Protein AF-A0A8T2SL45-F1 (afdb_monomer_lite)

Radius of gyration: 17.61 Å; chains: 1; bounding box: 44×38×48 Å

Structure (mmCIF, N/CA/C/O backbone):
data_AF-A0A8T2SL45-F1
#
_entry.id   AF-A0A8T2SL45-F1
#
loop_
_atom_site.group_PDB
_atom_site.id
_atom_site.type_symbol
_atom_site.label_atom_id
_atom_site.label_alt_id
_atom_site.label_comp_id
_atom_site.label_asym_id
_atom_site.label_entity_id
_atom_site.label_seq_id
_atom_site.pdbx_PDB_ins_code
_atom_site.Cartn_x
_atom_site.Cartn_y
_atom_site.Cartn_z
_atom_site.occupancy
_atom_site.B_iso_or_equiv
_atom_site.auth_seq_id
_atom_site.auth_comp_id
_atom_site.auth_asym_id
_atom_site.auth_atom_id
_atom_site.pdbx_PDB_model_num
ATOM 1 N N . MET A 1 1 ? -4.187 -8.041 6.562 1.00 46.72 1 MET A N 1
ATOM 2 C CA . MET A 1 1 ? -4.082 -6.870 7.466 1.00 46.72 1 MET A CA 1
ATOM 3 C C . MET A 1 1 ? -4.883 -5.654 6.987 1.00 46.72 1 MET A C 1
ATOM 5 O O . MET A 1 1 ? -5.284 -4.881 7.835 1.00 46.72 1 MET A O 1
ATOM 9 N N . GLY A 1 2 ? -5.254 -5.516 5.702 1.00 45.47 2 GLY A N 1
ATOM 10 C CA . GLY A 1 2 ? -6.200 -4.467 5.256 1.00 45.47 2 GLY A CA 1
ATOM 11 C C . GLY A 1 2 ? -7.653 -4.635 5.743 1.00 45.47 2 GLY A C 1
ATOM 12 O O . GLY A 1 2 ? -8.438 -3.702 5.654 1.00 45.47 2 GLY A O 1
ATOM 13 N N . LEU A 1 3 ? -7.998 -5.810 6.285 1.00 53.94 3 LEU A N 1
ATOM 14 C CA . LEU A 1 3 ? -9.281 -6.075 6.950 1.00 53.94 3 LEU A CA 1
ATOM 15 C C . LEU A 1 3 ? -9.396 -5.388 8.318 1.00 53.94 3 LEU A C 1
ATOM 17 O O . LEU A 1 3 ? -10.504 -5.220 8.802 1.00 53.94 3 LEU A O 1
ATOM 21 N N . ILE A 1 4 ? -8.278 -5.005 8.948 1.00 56.47 4 ILE A N 1
ATOM 22 C CA . ILE A 1 4 ? -8.299 -4.389 10.279 1.00 56.47 4 ILE A CA 1
ATOM 23 C C . ILE A 1 4 ? -8.997 -3.025 10.248 1.00 56.47 4 ILE A C 1
ATOM 25 O O . ILE A 1 4 ? -9.820 -2.792 11.118 1.00 56.47 4 ILE A O 1
ATOM 29 N N . TYR A 1 5 ? -8.759 -2.189 9.232 1.00 56.41 5 TYR A N 1
ATOM 30 C CA . TYR A 1 5 ? -9.463 -0.908 9.067 1.00 56.41 5 TYR A CA 1
ATOM 31 C C . TYR A 1 5 ? -10.980 -1.101 9.033 1.00 56.41 5 TYR A C 1
ATOM 33 O O . TYR A 1 5 ? -11.696 -0.579 9.875 1.00 56.41 5 TYR A O 1
ATOM 41 N N . GLU A 1 6 ? -11.454 -1.967 8.134 1.00 62.00 6 GLU A N 1
ATOM 42 C CA . GLU A 1 6 ? -12.887 -2.229 7.966 1.00 62.00 6 GLU A CA 1
ATOM 43 C C . GLU A 1 6 ? -13.515 -2.873 9.215 1.00 62.00 6 GLU A C 1
ATOM 45 O O . GLU A 1 6 ? -14.679 -2.638 9.532 1.00 62.00 6 GLU A O 1
ATOM 50 N N . LEU A 1 7 ? -12.755 -3.704 9.935 1.00 63.91 7 LEU A N 1
ATOM 51 C CA . LEU A 1 7 ? -13.203 -4.302 11.190 1.00 63.91 7 LEU A CA 1
ATOM 52 C C . LEU A 1 7 ? -13.239 -3.283 12.333 1.00 63.91 7 LEU A C 1
ATOM 54 O O . LEU A 1 7 ? -14.112 -3.411 13.188 1.00 63.91 7 LEU A O 1
ATOM 58 N N . ILE A 1 8 ? -12.341 -2.292 12.354 1.00 64.94 8 ILE A N 1
ATOM 59 C CA . ILE A 1 8 ? -12.382 -1.217 13.348 1.00 64.94 8 ILE A CA 1
ATOM 60 C C . ILE A 1 8 ? -13.506 -0.237 13.037 1.00 64.94 8 ILE A C 1
ATOM 62 O O . ILE A 1 8 ? -14.249 0.076 13.957 1.00 64.94 8 ILE A O 1
ATOM 66 N N . ASP A 1 9 ? -13.708 0.162 11.781 1.00 67.19 9 ASP A N 1
ATOM 67 C CA . ASP A 1 9 ? -14.844 1.012 11.395 1.00 67.19 9 ASP A CA 1
ATOM 68 C C . ASP A 1 9 ? -16.162 0.373 11.844 1.00 67.19 9 ASP A C 1
ATOM 70 O O . ASP A 1 9 ? -16.947 0.971 12.579 1.00 67.19 9 ASP A O 1
ATOM 74 N N . LYS A 1 10 ? -16.345 -0.916 11.531 1.00 72.50 10 LYS A N 1
ATOM 75 C CA . LYS A 1 10 ? -17.506 -1.701 11.978 1.00 72.50 10 LYS A CA 1
ATOM 76 C C . LYS A 1 10 ? -17.591 -1.846 13.495 1.00 72.50 10 LYS A C 1
ATOM 78 O O . LYS A 1 10 ? -18.687 -1.993 14.035 1.00 72.50 10 LYS A O 1
ATOM 83 N N . MET A 1 11 ? -16.459 -1.888 14.191 1.00 71.62 11 MET A N 1
ATOM 84 C CA . MET A 1 11 ? -16.422 -1.964 15.651 1.00 71.62 11 MET A CA 1
ATOM 85 C C . MET A 1 11 ? -16.841 -0.627 16.270 1.00 71.62 11 MET A C 1
ATOM 87 O O . MET A 1 11 ? -17.680 -0.633 17.166 1.00 71.62 11 MET A O 1
ATOM 91 N N . ILE A 1 12 ? -16.334 0.497 15.756 1.00 68.62 12 ILE A N 1
ATOM 92 C CA . ILE A 1 12 ? -16.699 1.855 16.176 1.00 68.62 12 ILE A CA 1
ATOM 93 C C . ILE A 1 12 ? -18.190 2.098 15.922 1.00 68.62 12 ILE A C 1
ATOM 95 O O . ILE A 1 12 ? -18.898 2.490 16.847 1.00 68.62 12 ILE A O 1
ATOM 99 N N . GLU A 1 13 ? -18.698 1.778 14.727 1.00 73.69 13 GLU A N 1
ATOM 100 C CA . GLU A 1 13 ? -20.130 1.872 14.401 1.00 73.69 13 GLU A CA 1
ATOM 101 C C . GLU A 1 13 ? -20.997 1.091 15.397 1.00 73.69 13 GLU A C 1
ATOM 103 O O . GLU A 1 13 ? -21.993 1.602 15.909 1.00 73.69 13 GLU A O 1
ATOM 108 N N . LYS A 1 14 ? -20.603 -0.149 15.716 1.00 76.50 14 LYS A N 1
ATOM 109 C CA . LYS A 1 14 ? -21.338 -0.988 16.670 1.00 76.50 14 LYS A CA 1
ATOM 110 C C . LYS A 1 14 ? -21.278 -0.453 18.093 1.00 76.50 14 LYS A C 1
ATOM 112 O O . LYS A 1 14 ? -22.278 -0.551 18.791 1.00 76.50 14 LYS A O 1
ATOM 117 N N . ILE A 1 15 ? -20.146 0.103 18.522 1.00 68.31 15 ILE A N 1
ATOM 118 C CA . ILE A 1 15 ? -19.993 0.706 19.853 1.00 68.31 15 ILE A CA 1
ATOM 119 C C . ILE A 1 15 ? -20.881 1.947 19.981 1.00 68.31 15 ILE A C 1
ATOM 121 O O . ILE A 1 15 ? -21.582 2.087 20.979 1.00 68.31 15 ILE A O 1
ATOM 125 N N . LEU A 1 16 ? -20.912 2.807 18.959 1.00 66.94 16 LEU A N 1
ATOM 126 C CA . LEU A 1 16 ? -21.763 4.002 18.931 1.00 66.94 16 LEU A CA 1
ATOM 127 C C . LEU A 1 16 ? -23.264 3.667 18.907 1.00 66.94 16 LEU A C 1
ATOM 129 O O . LEU A 1 16 ? -24.076 4.467 19.365 1.00 66.94 16 LEU A O 1
ATOM 133 N N . ALA A 1 17 ? -23.636 2.485 18.407 1.00 74.19 17 ALA A N 1
ATOM 134 C CA . ALA A 1 17 ? -25.015 2.004 18.382 1.00 74.19 17 ALA A CA 1
ATOM 135 C C . ALA A 1 17 ? -25.496 1.377 19.712 1.00 74.19 17 ALA A C 1
ATOM 137 O O . ALA A 1 17 ? -26.685 1.074 19.844 1.00 74.19 17 ALA A O 1
ATOM 138 N N . LEU A 1 18 ? -24.618 1.160 20.701 1.00 70.25 18 LEU A N 1
ATOM 139 C CA . LEU A 1 18 ? -25.000 0.577 21.992 1.00 70.25 18 LEU A CA 1
ATOM 140 C C . LEU A 1 18 ? -25.671 1.629 22.887 1.00 70.25 18 LEU A C 1
ATOM 142 O O . LEU A 1 18 ? -25.020 2.517 23.424 1.00 70.25 18 LEU A O 1
ATOM 146 N N . GLN A 1 19 ? -26.982 1.491 23.097 1.00 63.16 19 GLN A N 1
ATOM 147 C CA . GLN A 1 19 ? -27.786 2.427 23.900 1.00 63.16 19 GLN A CA 1
ATOM 148 C C . GLN A 1 19 ? -27.718 2.188 25.422 1.00 63.16 19 GLN A C 1
ATOM 150 O O . GLN A 1 19 ? -28.254 2.982 26.187 1.00 63.16 19 GLN A O 1
ATOM 155 N N . SER A 1 20 ? -27.090 1.097 25.878 1.00 68.50 20 SER A N 1
ATOM 156 C CA . SER A 1 20 ? -27.143 0.640 27.279 1.00 68.50 20 SER A CA 1
ATOM 157 C C . SER A 1 20 ? -25.826 0.771 28.053 1.00 68.50 20 SER A C 1
ATOM 159 O O . SER A 1 20 ? -25.712 0.222 29.149 1.00 68.50 20 SER A O 1
ATOM 161 N N . ILE A 1 21 ? -24.806 1.412 27.480 1.00 67.69 21 ILE A N 1
ATOM 162 C CA . ILE A 1 21 ? -23.510 1.607 28.138 1.00 67.69 21 ILE A CA 1
ATOM 163 C C . ILE A 1 21 ? -23.509 2.964 28.845 1.00 67.69 21 ILE A C 1
ATOM 165 O O . ILE A 1 21 ? -23.877 3.978 28.260 1.00 67.69 21 ILE A O 1
ATOM 169 N N . ASP A 1 22 ? -23.094 2.958 30.112 1.00 81.12 22 ASP A N 1
ATOM 170 C CA . ASP A 1 22 ? -22.839 4.169 30.891 1.00 81.12 22 ASP A CA 1
ATOM 171 C C . ASP A 1 22 ? -21.841 5.093 30.171 1.00 81.12 22 ASP A C 1
ATOM 173 O O . ASP A 1 22 ? -20.863 4.627 29.584 1.00 81.12 22 ASP A O 1
ATOM 177 N N . SER A 1 23 ? -22.079 6.403 30.217 1.00 75.94 23 SER A N 1
ATOM 178 C CA . SER A 1 23 ? -21.336 7.378 29.414 1.00 75.94 23 SER A CA 1
ATOM 179 C C . SER A 1 23 ? -19.831 7.366 29.683 1.00 75.94 23 SER A C 1
ATOM 181 O O . SER A 1 23 ? -19.057 7.543 28.744 1.00 75.94 23 SER A O 1
ATOM 183 N N . GLN A 1 24 ? -19.402 7.095 30.919 1.00 77.44 24 GLN A N 1
ATOM 184 C CA . GLN A 1 24 ? -17.984 7.019 31.267 1.00 77.44 24 GLN A CA 1
ATOM 185 C C . GLN A 1 24 ? -17.329 5.775 30.655 1.00 77.44 24 GLN A C 1
ATOM 187 O O . GLN A 1 24 ? -16.266 5.862 30.044 1.00 77.44 24 GLN A O 1
ATOM 192 N N . ARG A 1 25 ? -17.998 4.619 30.734 1.00 74.50 25 ARG A N 1
ATOM 193 C CA . ARG A 1 25 ? -17.518 3.375 30.106 1.00 74.50 25 ARG A CA 1
ATOM 194 C C . ARG A 1 25 ? -17.505 3.452 28.582 1.00 74.50 25 ARG A C 1
ATOM 196 O O . ARG A 1 25 ? -16.648 2.842 27.947 1.00 74.50 25 ARG A O 1
ATOM 203 N N . LEU A 1 26 ? -18.456 4.173 27.988 1.00 74.62 26 LEU A N 1
ATOM 204 C CA . LEU A 1 26 ? -18.485 4.400 26.546 1.00 74.62 26 LEU A CA 1
ATOM 205 C C . LEU A 1 26 ? -17.264 5.208 26.096 1.00 74.62 26 LEU A C 1
ATOM 207 O O . LEU A 1 26 ? -16.667 4.881 25.072 1.00 74.62 26 LEU A O 1
ATOM 211 N N . GLU A 1 27 ? -16.883 6.225 26.866 1.00 76.44 27 GLU A N 1
ATOM 212 C CA . GLU A 1 27 ? -15.720 7.057 26.561 1.00 76.44 27 GLU A CA 1
ATOM 213 C C . GLU A 1 27 ? -14.406 6.283 26.711 1.00 76.44 27 GLU A C 1
ATOM 215 O O . GLU A 1 27 ? -13.591 6.289 25.795 1.00 76.44 27 GLU A O 1
ATOM 220 N N . GLU A 1 28 ? -14.251 5.485 27.772 1.00 79.25 28 GLU A N 1
ATOM 221 C CA . GLU A 1 28 ? -13.082 4.605 27.944 1.00 79.25 28 GLU A CA 1
ATOM 222 C C . GLU A 1 28 ? -12.923 3.615 26.776 1.00 79.25 28 GLU A C 1
ATOM 224 O O . GLU A 1 28 ? -11.821 3.375 26.277 1.00 79.25 28 GLU A O 1
ATOM 229 N N . VAL A 1 29 ? -14.033 3.040 26.301 1.00 72.12 29 VAL A N 1
ATOM 230 C CA . VAL A 1 29 ? -14.024 2.126 25.152 1.00 72.12 29 VAL A CA 1
ATOM 231 C C . VAL A 1 29 ? -13.679 2.864 23.857 1.00 72.12 29 VAL A C 1
ATOM 233 O O . VAL A 1 29 ? -12.933 2.318 23.039 1.00 72.12 29 VAL A O 1
ATOM 236 N N . LYS A 1 30 ? -14.173 4.093 23.660 1.00 67.62 30 LYS A N 1
ATOM 237 C CA . LYS A 1 30 ? -13.787 4.927 22.514 1.00 67.62 30 LYS A CA 1
ATOM 238 C C . LYS A 1 30 ? -12.306 5.266 22.550 1.00 67.62 30 LYS A C 1
ATOM 240 O O . LYS A 1 30 ? -11.652 5.063 21.536 1.00 67.62 30 LYS A O 1
ATOM 245 N N . ASP A 1 31 ? -11.768 5.691 23.687 1.00 74.12 31 ASP A N 1
ATOM 246 C CA . ASP A 1 31 ? -10.348 6.018 23.836 1.00 74.12 31 ASP A CA 1
ATOM 247 C C . ASP A 1 31 ? -9.462 4.808 23.549 1.00 74.12 31 ASP A C 1
ATOM 249 O O . ASP A 1 31 ? -8.474 4.914 22.824 1.00 74.12 31 ASP A O 1
ATOM 253 N N . LEU A 1 32 ? -9.846 3.622 24.032 1.00 72.44 32 LEU A N 1
ATOM 254 C CA . LEU A 1 32 ? -9.161 2.376 23.690 1.00 72.44 32 LEU A CA 1
ATOM 255 C C . LEU A 1 32 ? -9.241 2.076 22.191 1.00 72.44 32 LEU A C 1
ATOM 257 O O . LEU A 1 32 ? -8.239 1.673 21.600 1.00 72.44 32 LEU A O 1
ATOM 261 N N . CYS A 1 33 ? -10.399 2.281 21.560 1.00 65.44 33 CYS A N 1
ATOM 262 C CA . CYS A 1 33 ? -10.567 2.088 20.120 1.00 65.44 33 CYS A CA 1
ATOM 263 C C . CYS A 1 33 ? -9.759 3.102 19.308 1.00 65.44 33 CYS A C 1
ATOM 265 O O . CYS A 1 33 ? -9.136 2.702 18.333 1.00 65.44 33 CYS A O 1
ATOM 267 N N . ILE A 1 34 ? -9.707 4.365 19.730 1.00 62.44 34 ILE A N 1
ATOM 268 C CA . ILE A 1 34 ? -8.946 5.449 19.102 1.00 62.44 34 ILE A CA 1
ATOM 269 C C . ILE A 1 34 ? -7.442 5.222 19.281 1.00 62.44 34 ILE A C 1
ATOM 271 O O . ILE A 1 34 ? -6.686 5.308 18.321 1.00 62.44 34 ILE A O 1
ATOM 275 N N . ALA A 1 35 ? -6.976 4.858 20.475 1.00 65.94 35 ALA A N 1
ATOM 276 C CA . ALA A 1 35 ? -5.574 4.520 20.711 1.00 65.94 35 ALA A CA 1
ATOM 277 C C . ALA A 1 35 ? -5.154 3.295 19.889 1.00 65.94 35 ALA A C 1
ATOM 279 O O . ALA A 1 35 ? -4.086 3.274 19.271 1.00 65.94 35 ALA A O 1
ATOM 280 N N . ARG A 1 36 ? -6.022 2.277 19.828 1.00 62.72 36 ARG A N 1
ATOM 281 C CA . ARG A 1 36 ? -5.827 1.110 18.968 1.00 62.72 36 ARG A CA 1
ATOM 282 C C . ARG A 1 36 ? -5.843 1.514 17.492 1.00 62.72 36 ARG A C 1
ATOM 284 O O . ARG A 1 36 ? -4.995 1.030 16.757 1.00 62.72 36 ARG A O 1
ATOM 291 N N . TRP A 1 37 ? -6.731 2.414 17.080 1.00 56.97 37 TRP A N 1
ATOM 292 C CA . TRP A 1 37 ? -6.813 2.988 15.737 1.00 56.97 37 TRP A CA 1
ATOM 293 C C . TRP A 1 37 ? -5.530 3.722 15.371 1.00 56.97 37 TRP A C 1
ATOM 295 O O . TRP A 1 37 ? -4.921 3.343 14.390 1.00 56.97 37 TRP A O 1
ATOM 305 N N . TYR A 1 38 ? -5.018 4.644 16.189 1.00 58.34 38 TYR A N 1
ATOM 306 C CA . TYR A 1 38 ? -3.738 5.322 15.945 1.00 58.34 38 TYR A CA 1
ATOM 307 C C . TYR A 1 38 ? -2.556 4.352 15.858 1.00 58.34 38 TYR A C 1
ATOM 309 O O . TYR A 1 38 ? -1.696 4.482 14.987 1.00 58.34 38 TYR A O 1
ATOM 317 N N . MET A 1 39 ? -2.525 3.327 16.712 1.00 57.31 39 MET A N 1
ATOM 318 C CA . MET A 1 39 ? -1.507 2.275 16.641 1.00 57.31 39 MET A CA 1
ATOM 319 C C . MET A 1 39 ? -1.618 1.463 15.331 1.00 57.31 39 MET A C 1
ATOM 321 O O . MET A 1 39 ? -0.607 1.059 14.740 1.00 57.31 39 MET A O 1
ATOM 325 N N . LEU A 1 40 ? -2.852 1.261 14.859 1.00 52.31 40 LEU A N 1
ATOM 326 C CA . LEU A 1 40 ? -3.222 0.595 13.608 1.00 52.31 40 LEU A CA 1
ATOM 327 C C . LEU A 1 40 ? -3.288 1.554 12.395 1.00 52.31 40 LEU A C 1
ATOM 329 O O . LEU A 1 40 ? -3.506 1.086 11.290 1.00 52.31 40 LEU A O 1
ATOM 333 N N . HIS A 1 41 ? -3.042 2.854 12.575 1.00 53.16 41 HIS A N 1
ATOM 334 C CA . HIS A 1 41 ? -2.831 3.894 11.553 1.00 53.16 41 HIS A CA 1
ATOM 335 C C . HIS A 1 41 ? -1.348 4.250 11.435 1.00 53.16 41 HIS A C 1
ATOM 337 O O . HIS A 1 41 ? -0.964 5.234 10.808 1.00 53.16 41 HIS A O 1
ATOM 343 N N . SER A 1 42 ? -0.472 3.432 12.024 1.00 68.69 42 SER A N 1
ATOM 344 C CA . SER A 1 42 ? 0.951 3.531 11.729 1.00 68.69 42 SER A CA 1
ATOM 345 C C . SER A 1 42 ? 1.170 3.368 10.217 1.00 68.69 42 SER A C 1
ATOM 347 O O . SER A 1 42 ? 0.469 2.566 9.596 1.00 68.69 42 SER A O 1
ATOM 349 N N . PRO A 1 43 ? 2.163 4.052 9.621 1.00 65.06 43 PRO A N 1
ATOM 350 C CA . PRO A 1 43 ? 2.478 3.962 8.189 1.00 65.06 43 PRO A CA 1
ATOM 351 C C . PRO A 1 43 ? 2.482 2.512 7.654 1.00 65.06 43 PRO A C 1
ATOM 353 O O . PRO A 1 43 ? 1.971 2.221 6.577 1.00 65.06 43 PRO A O 1
ATOM 356 N N . LEU A 1 44 ? 2.937 1.556 8.470 1.00 68.38 44 LEU A N 1
ATOM 357 C CA . LEU A 1 44 ? 2.835 0.105 8.249 1.00 68.38 44 LEU A CA 1
ATOM 358 C C . LEU A 1 44 ? 1.458 -0.403 7.794 1.00 68.38 44 LEU A C 1
ATOM 360 O O . LEU A 1 44 ? 1.353 -1.249 6.906 1.00 68.38 44 LEU A O 1
ATOM 364 N N . HIS A 1 45 ? 0.400 0.060 8.441 1.00 70.62 45 HIS A N 1
ATOM 365 C CA . HIS A 1 45 ? -0.962 -0.353 8.155 1.00 70.62 45 HIS A CA 1
ATOM 366 C C . HIS A 1 45 ? -1.491 0.317 6.895 1.00 70.62 45 HIS A C 1
ATOM 368 O O . HIS A 1 45 ? -2.180 -0.345 6.118 1.00 70.62 45 HIS A O 1
ATOM 374 N N . THR A 1 46 ? -1.106 1.571 6.651 1.00 75.50 46 THR A N 1
ATOM 375 C CA . THR A 1 46 ? -1.368 2.259 5.385 1.00 75.50 46 THR A CA 1
ATOM 376 C C . THR A 1 46 ? -0.715 1.514 4.227 1.00 75.50 46 THR A C 1
ATOM 378 O O . THR A 1 46 ? -1.392 1.200 3.251 1.00 75.50 46 THR A O 1
ATOM 381 N N . ALA A 1 47 ? 0.547 1.089 4.367 1.00 78.50 47 ALA A N 1
ATOM 382 C CA . ALA A 1 47 ? 1.180 0.185 3.409 1.00 78.50 47 ALA A CA 1
ATOM 383 C C . ALA A 1 47 ? 0.364 -1.100 3.254 1.00 78.50 47 ALA A C 1
ATOM 385 O O . ALA A 1 47 ? -0.157 -1.378 2.179 1.00 78.50 47 ALA A O 1
ATOM 386 N N . ALA A 1 48 ? 0.156 -1.861 4.330 1.00 77.94 48 ALA A N 1
ATOM 387 C CA . ALA A 1 48 ? -0.562 -3.135 4.274 1.00 77.94 48 ALA A CA 1
ATOM 388 C C . ALA A 1 48 ? -1.972 -3.035 3.658 1.00 77.94 48 ALA A C 1
ATOM 390 O O . ALA A 1 48 ? -2.479 -4.024 3.119 1.00 77.94 48 ALA A O 1
ATOM 391 N N . PHE A 1 49 ? -2.609 -1.869 3.753 1.00 79.50 49 PHE A N 1
ATOM 392 C CA . PHE A 1 49 ? -3.862 -1.536 3.097 1.00 79.50 49 PHE A CA 1
ATOM 393 C C . PHE A 1 49 ? -3.677 -1.249 1.600 1.00 79.50 49 PHE A C 1
ATOM 395 O O . PHE A 1 49 ? -4.322 -1.907 0.778 1.00 79.50 49 PHE A O 1
ATOM 402 N N . VAL A 1 50 ? -2.785 -0.321 1.234 1.00 83.44 50 VAL A N 1
ATOM 403 C CA . VAL A 1 50 ? -2.520 0.097 -0.154 1.00 83.44 50 VAL A CA 1
ATOM 404 C C . VAL A 1 50 ? -2.098 -1.093 -1.016 1.00 83.44 50 VAL A C 1
ATOM 406 O O . VAL A 1 50 ? -2.664 -1.298 -2.092 1.00 83.44 50 VAL A O 1
ATOM 409 N N . ILE A 1 51 ? -1.188 -1.935 -0.523 1.00 86.38 51 ILE A N 1
ATOM 410 C CA . ILE A 1 51 ? -0.635 -3.084 -1.262 1.00 86.38 51 ILE A CA 1
ATOM 411 C C . ILE A 1 51 ? -1.373 -4.409 -1.008 1.00 86.38 51 ILE A C 1
ATOM 413 O O . ILE A 1 51 ? -0.875 -5.488 -1.327 1.00 86.38 51 ILE A O 1
ATOM 417 N N . HIS A 1 52 ? -2.595 -4.383 -0.466 1.00 86.88 52 HIS A N 1
ATOM 418 C CA . HIS A 1 52 ? -3.370 -5.612 -0.279 1.00 86.88 52 HIS A CA 1
ATOM 419 C C . HIS A 1 52 ? -3.890 -6.177 -1.623 1.00 86.88 52 HIS A C 1
ATOM 421 O O . HIS A 1 52 ? -4.600 -5.458 -2.330 1.00 86.88 52 HIS A O 1
ATOM 427 N N . PRO A 1 53 ? -3.691 -7.473 -1.954 1.00 87.38 53 PRO A N 1
ATOM 428 C CA . PRO A 1 53 ? -4.118 -8.055 -3.240 1.00 87.38 53 PRO A CA 1
ATOM 429 C C . PRO A 1 53 ? -5.620 -7.920 -3.539 1.00 87.38 53 PRO A C 1
ATOM 431 O O . PRO A 1 53 ? -6.003 -7.540 -4.641 1.00 87.38 53 PRO A O 1
ATOM 434 N N . ILE A 1 54 ? -6.486 -8.121 -2.534 1.00 84.38 54 ILE A N 1
ATOM 435 C CA . ILE A 1 54 ? -7.947 -7.884 -2.649 1.00 84.38 54 ILE A CA 1
ATOM 436 C C . ILE A 1 54 ? -8.291 -6.440 -3.057 1.00 84.38 54 ILE A C 1
ATOM 438 O O . ILE A 1 54 ? -9.329 -6.197 -3.672 1.00 84.38 54 ILE A O 1
ATOM 442 N N . ARG A 1 55 ? -7.433 -5.472 -2.720 1.00 77.44 55 ARG A N 1
ATOM 443 C CA . ARG A 1 55 ? -7.611 -4.050 -3.039 1.00 77.44 55 ARG A CA 1
ATOM 444 C C . ARG A 1 55 ? -6.882 -3.644 -4.320 1.00 77.44 55 ARG A C 1
ATOM 446 O O . ARG A 1 55 ? -6.657 -2.459 -4.538 1.00 77.44 55 ARG A O 1
ATOM 453 N N . ARG A 1 56 ? -6.469 -4.594 -5.163 1.00 76.19 56 ARG A N 1
ATOM 454 C CA . ARG A 1 56 ? -5.891 -4.257 -6.471 1.00 76.19 56 ARG A CA 1
ATOM 455 C C . ARG A 1 56 ? -6.965 -3.778 -7.457 1.00 76.19 56 ARG A C 1
ATOM 457 O O . ARG A 1 56 ? -6.748 -2.807 -8.156 1.00 76.19 56 ARG A O 1
ATOM 464 N N . GLU A 1 57 ? -8.129 -4.442 -7.473 1.00 66.81 57 GLU A N 1
ATOM 465 C CA . GLU A 1 57 ? -9.240 -4.155 -8.405 1.00 66.81 57 GLU A CA 1
ATOM 466 C C . GLU A 1 57 ? -10.162 -3.051 -7.880 1.00 66.81 57 GLU A C 1
ATOM 468 O O . GLU A 1 57 ? -10.785 -2.319 -8.642 1.00 66.81 57 GLU A O 1
ATOM 473 N N . LYS A 1 58 ? -10.241 -2.921 -6.554 1.00 60.31 58 LYS A N 1
ATOM 474 C CA . LYS A 1 58 ? -10.823 -1.750 -5.914 1.00 60.31 58 LYS A CA 1
ATOM 475 C C . LYS A 1 58 ? -9.725 -0.699 -5.919 1.00 60.31 58 LYS A C 1
ATOM 477 O O . LYS A 1 58 ? -8.919 -0.684 -4.995 1.00 60.31 58 LYS A O 1
ATOM 482 N N . ALA A 1 59 ? -9.671 0.141 -6.940 1.00 55.56 59 ALA A N 1
ATOM 483 C CA . ALA A 1 59 ? -9.003 1.425 -6.822 1.00 55.56 59 ALA A CA 1
ATOM 484 C C . ALA A 1 59 ? -10.035 2.430 -6.289 1.00 55.56 59 ALA A C 1
ATOM 486 O O . ALA A 1 59 ? -10.623 3.160 -7.085 1.00 55.56 59 ALA A O 1
ATOM 487 N N . PRO A 1 60 ? -10.348 2.476 -4.976 1.00 50.72 60 PRO A N 1
ATOM 488 C CA . PRO A 1 60 ? -10.823 3.738 -4.460 1.00 50.72 60 PRO A CA 1
ATOM 489 C C . PRO A 1 60 ? -9.634 4.687 -4.583 1.00 50.72 60 PRO A C 1
ATOM 491 O O . PRO A 1 60 ? -8.491 4.280 -4.339 1.00 50.72 60 PRO A O 1
ATOM 494 N N . HIS A 1 61 ? -9.887 5.925 -4.991 1.00 56.09 61 HIS A N 1
ATOM 495 C CA . HIS A 1 61 ? -8.935 6.997 -4.747 1.00 56.09 61 HIS A CA 1
ATOM 496 C C . HIS A 1 61 ? -8.353 6.808 -3.345 1.00 56.09 61 HIS A C 1
ATOM 498 O O . HIS A 1 61 ? -9.112 6.613 -2.392 1.00 56.09 61 HIS A O 1
ATOM 504 N N . MET A 1 62 ? -7.021 6.753 -3.242 1.00 69.44 62 MET A N 1
ATOM 505 C CA . MET A 1 62 ? -6.388 6.897 -1.939 1.00 69.44 62 MET A CA 1
ATOM 506 C C . MET A 1 62 ? -6.910 8.221 -1.404 1.00 69.44 62 MET A C 1
ATOM 508 O O . MET A 1 62 ? -6.697 9.258 -2.034 1.00 69.44 62 MET A O 1
ATOM 512 N N . ASP A 1 63 ? -7.684 8.169 -0.326 1.00 74.88 63 ASP A N 1
ATOM 513 C CA . ASP A 1 63 ? -8.058 9.392 0.358 1.00 74.88 63 ASP A CA 1
ATOM 514 C C . ASP A 1 63 ? -6.781 10.097 0.842 1.00 74.88 63 ASP A C 1
ATOM 516 O O . ASP A 1 63 ? -5.679 9.533 0.855 1.00 74.88 63 ASP A O 1
ATOM 520 N N . THR A 1 64 ? -6.920 11.369 1.194 1.00 78.69 64 THR A N 1
ATOM 521 C CA . THR A 1 64 ? -5.789 12.212 1.581 1.00 78.69 64 THR A CA 1
ATOM 522 C C . THR A 1 64 ? -4.980 11.608 2.734 1.00 78.69 64 THR A C 1
ATOM 524 O O . THR A 1 64 ? -3.762 11.769 2.776 1.00 78.69 64 THR A O 1
ATOM 527 N N . GLU A 1 65 ? -5.626 10.888 3.653 1.00 76.88 65 GLU A N 1
ATOM 528 C CA . GLU A 1 65 ? -4.963 10.262 4.796 1.00 76.88 65 GLU A CA 1
ATOM 529 C C . GLU A 1 65 ? -4.125 9.051 4.366 1.00 76.88 65 GLU A C 1
ATOM 531 O O . GLU A 1 65 ? -2.941 8.960 4.700 1.00 76.88 65 GLU A O 1
ATOM 536 N N . VAL A 1 66 ? -4.698 8.159 3.557 1.00 77.75 66 VAL A N 1
ATOM 537 C CA . VAL A 1 66 ? -4.005 6.992 2.999 1.00 77.75 66 VAL A CA 1
ATOM 538 C C . VAL A 1 66 ? -2.851 7.427 2.096 1.00 77.75 66 VAL A C 1
ATOM 540 O O . VAL A 1 66 ? -1.789 6.807 2.125 1.00 77.75 66 VAL A O 1
ATOM 543 N N . TYR A 1 67 ? -3.020 8.504 1.325 1.00 83.88 67 TYR A N 1
ATOM 544 C CA . TYR A 1 67 ? -1.951 9.056 0.496 1.00 83.88 67 TYR A CA 1
ATOM 545 C C . TYR A 1 67 ? -0.774 9.559 1.341 1.00 83.88 67 TYR A C 1
ATOM 547 O O . TYR A 1 67 ? 0.363 9.151 1.103 1.00 83.88 67 TYR A O 1
ATOM 555 N N . HIS A 1 68 ? -1.027 10.396 2.353 1.00 83.69 68 HIS A N 1
ATOM 556 C CA . HIS A 1 68 ? 0.040 10.898 3.223 1.00 83.69 68 HIS A CA 1
ATOM 557 C C . HIS A 1 68 ? 0.724 9.768 3.993 1.00 83.69 68 HIS A C 1
ATOM 559 O O . HIS A 1 68 ? 1.951 9.693 4.002 1.00 83.69 68 HIS A O 1
ATOM 565 N N . GLY A 1 69 ? -0.048 8.833 4.552 1.00 81.00 69 GLY A N 1
ATOM 566 C CA . GLY A 1 69 ? 0.524 7.685 5.246 1.00 81.00 69 GLY A CA 1
ATOM 567 C C . GLY A 1 69 ? 1.363 6.798 4.321 1.00 81.00 69 GLY A C 1
ATOM 568 O O . GLY A 1 69 ? 2.386 6.275 4.750 1.00 81.00 69 GLY A O 1
ATOM 569 N N . TRP A 1 70 ? 0.991 6.651 3.044 1.00 85.31 70 TRP A N 1
ATOM 570 C CA . TRP A 1 70 ? 1.812 5.945 2.057 1.00 85.31 70 TRP A CA 1
ATOM 571 C C . TRP A 1 70 ? 3.122 6.686 1.762 1.00 85.31 70 TRP A C 1
ATOM 573 O O . TRP A 1 70 ? 4.179 6.057 1.726 1.00 85.31 70 TRP A O 1
ATOM 583 N N . MET A 1 71 ? 3.083 8.013 1.622 1.00 87.06 71 MET A N 1
ATOM 584 C CA . MET A 1 71 ? 4.297 8.818 1.444 1.00 87.06 71 MET A CA 1
ATOM 585 C C . MET A 1 71 ? 5.241 8.707 2.648 1.00 87.06 71 MET A C 1
ATOM 587 O O . MET A 1 71 ? 6.444 8.523 2.461 1.00 87.06 71 MET A O 1
ATOM 591 N N . ASP A 1 72 ? 4.706 8.692 3.871 1.00 86.00 72 ASP A N 1
ATOM 592 C CA . ASP A 1 72 ? 5.494 8.479 5.091 1.00 86.00 72 ASP A CA 1
ATOM 593 C C . ASP A 1 72 ? 6.168 7.094 5.117 1.00 86.00 72 ASP A C 1
ATOM 595 O O . ASP A 1 72 ? 7.312 6.960 5.568 1.00 86.00 72 ASP A O 1
ATOM 599 N N . VAL A 1 73 ? 5.493 6.050 4.612 1.00 85.25 73 VAL A N 1
ATOM 600 C CA . VAL A 1 73 ? 6.098 4.715 4.448 1.00 85.25 73 VAL A CA 1
ATOM 601 C C . VAL A 1 73 ? 7.265 4.777 3.484 1.00 85.25 73 VAL A C 1
ATOM 603 O O . VAL A 1 73 ? 8.328 4.243 3.796 1.00 85.25 73 VAL A O 1
ATOM 606 N N . LEU A 1 74 ? 7.066 5.387 2.315 1.00 87.94 74 LEU A N 1
ATOM 607 C CA . LEU A 1 74 ? 8.090 5.477 1.283 1.00 87.94 74 LEU A CA 1
ATOM 608 C C . LEU A 1 74 ? 9.319 6.220 1.811 1.00 87.94 74 LEU A C 1
ATOM 610 O O . LEU A 1 74 ? 10.426 5.690 1.736 1.00 87.94 74 LEU A O 1
ATOM 614 N N . GLU A 1 75 ? 9.130 7.389 2.426 1.00 88.69 75 GLU A N 1
ATOM 615 C CA . GLU A 1 75 ? 10.220 8.163 3.025 1.00 88.69 75 GLU A CA 1
ATOM 616 C C . GLU A 1 75 ? 10.945 7.365 4.118 1.00 88.69 75 GLU A C 1
ATOM 618 O O . GLU A 1 75 ? 12.179 7.325 4.155 1.00 88.69 75 GLU A O 1
ATOM 623 N N . GLY A 1 76 ? 10.190 6.692 4.992 1.00 84.81 76 GLY A N 1
ATOM 624 C CA . GLY A 1 76 ? 10.737 5.896 6.085 1.00 84.81 76 GLY A CA 1
ATOM 625 C C . GLY A 1 76 ? 11.506 4.657 5.620 1.00 84.81 76 GLY A C 1
ATOM 626 O O . GLY A 1 76 ? 12.570 4.363 6.164 1.00 84.81 76 GLY A O 1
ATOM 627 N N . TYR A 1 77 ? 10.989 3.944 4.619 1.00 85.19 77 TYR A N 1
ATOM 628 C CA . TYR A 1 77 ? 11.574 2.709 4.093 1.00 85.19 77 TYR A CA 1
ATOM 629 C C . TYR A 1 77 ? 12.803 2.978 3.221 1.00 85.19 77 TYR A C 1
ATOM 631 O O . TYR A 1 77 ? 13.790 2.248 3.307 1.00 85.19 77 TYR A O 1
ATOM 639 N N . THR A 1 78 ? 12.775 4.030 2.398 1.00 88.94 78 THR A N 1
ATOM 640 C CA . THR A 1 78 ? 13.904 4.371 1.521 1.00 88.94 78 THR A CA 1
ATOM 641 C C . THR A 1 78 ? 14.925 5.292 2.180 1.00 88.94 78 THR A C 1
ATOM 643 O O . THR A 1 78 ? 15.942 5.600 1.562 1.00 88.94 78 THR A O 1
ATOM 646 N N . HIS A 1 79 ? 14.679 5.728 3.420 1.00 88.19 79 HIS A N 1
ATOM 647 C CA . HIS A 1 79 ? 15.477 6.740 4.116 1.00 88.19 79 HIS A CA 1
ATOM 648 C C . HIS A 1 79 ? 15.587 8.058 3.327 1.00 88.19 79 HIS A C 1
ATOM 650 O O . HIS A 1 79 ? 16.631 8.706 3.330 1.00 88.19 79 HIS A O 1
ATOM 656 N N . GLY A 1 80 ? 14.509 8.441 2.636 1.00 87.31 80 GLY A N 1
ATOM 657 C CA . GLY A 1 80 ? 14.451 9.657 1.819 1.00 87.31 80 GLY A CA 1
ATOM 658 C C . GLY A 1 80 ? 15.106 9.551 0.434 1.00 87.31 80 GLY A C 1
ATOM 659 O O . GLY A 1 80 ? 15.192 10.552 -0.270 1.00 87.31 80 GLY A O 1
ATOM 660 N N . ASP A 1 81 ? 15.563 8.367 0.018 1.00 94.00 81 ASP A N 1
ATOM 661 C CA . ASP A 1 81 ? 16.132 8.145 -1.317 1.00 94.00 81 ASP A CA 1
ATOM 662 C C . ASP A 1 81 ? 15.037 8.212 -2.397 1.00 94.00 81 ASP A C 1
ATOM 664 O O . ASP A 1 81 ? 14.240 7.280 -2.542 1.00 94.00 81 ASP A O 1
ATOM 668 N N . VAL A 1 82 ? 15.004 9.320 -3.145 1.00 94.00 82 VAL A N 1
ATOM 669 C CA . VAL A 1 82 ? 13.974 9.621 -4.155 1.00 94.00 82 VAL A CA 1
ATOM 670 C C . VAL A 1 82 ? 13.976 8.612 -5.303 1.00 94.00 82 VAL A C 1
ATOM 672 O O . VAL A 1 82 ? 12.909 8.214 -5.760 1.00 94.00 82 VAL A O 1
ATOM 675 N N . ALA A 1 83 ? 15.144 8.133 -5.744 1.00 95.25 83 ALA A N 1
ATOM 676 C CA . ALA A 1 83 ? 15.211 7.171 -6.843 1.00 95.25 83 ALA A CA 1
ATOM 677 C C . ALA A 1 83 ? 14.528 5.849 -6.459 1.00 95.25 83 ALA A C 1
ATOM 679 O O . ALA A 1 83 ? 13.759 5.290 -7.240 1.00 95.25 83 ALA A O 1
ATOM 680 N N . LYS A 1 84 ? 14.738 5.385 -5.221 1.00 93.69 84 LYS A N 1
ATOM 681 C CA . LYS A 1 84 ? 14.039 4.202 -4.693 1.00 93.69 84 LYS A CA 1
ATOM 682 C C . LYS A 1 84 ? 12.544 4.438 -4.495 1.00 93.69 84 LYS A C 1
ATOM 684 O O . LYS A 1 84 ? 11.768 3.504 -4.677 1.00 93.69 84 LYS A O 1
ATOM 689 N N . GLN A 1 85 ? 12.134 5.654 -4.131 1.00 93.38 85 GLN A N 1
ATOM 690 C CA . GLN A 1 85 ? 10.712 6.001 -4.027 1.00 93.38 85 GLN A CA 1
ATOM 691 C C . GLN A 1 85 ? 10.030 5.929 -5.393 1.00 93.38 85 GLN A C 1
ATOM 693 O O . GLN A 1 85 ? 8.972 5.317 -5.491 1.00 93.38 85 GLN A O 1
ATOM 698 N N . CYS A 1 86 ? 10.655 6.466 -6.448 1.00 93.75 86 CYS A N 1
ATOM 699 C CA . CYS A 1 86 ? 10.134 6.363 -7.813 1.00 93.75 86 CYS A CA 1
ATOM 700 C C . CYS A 1 86 ? 9.966 4.901 -8.244 1.00 93.75 86 CYS A C 1
ATOM 702 O O . CYS A 1 86 ? 8.887 4.532 -8.688 1.00 93.75 86 CYS A O 1
ATOM 704 N N . VAL A 1 87 ? 10.973 4.050 -8.007 1.00 95.44 87 VAL A N 1
ATOM 705 C CA . VAL A 1 87 ? 10.878 2.609 -8.310 1.00 95.44 87 VAL A CA 1
ATOM 706 C C . VAL A 1 87 ? 9.701 1.950 -7.582 1.00 95.44 87 VAL A C 1
ATOM 708 O O . VAL A 1 87 ? 8.976 1.158 -8.177 1.00 95.44 87 VAL A O 1
ATOM 711 N N . LEU A 1 88 ? 9.474 2.278 -6.306 1.00 92.94 88 LEU A N 1
ATOM 712 C CA . LEU A 1 88 ? 8.337 1.745 -5.545 1.00 92.94 88 LEU A CA 1
ATOM 713 C C . LEU A 1 88 ? 6.985 2.242 -6.071 1.00 92.94 88 LEU A C 1
ATOM 715 O O . LEU A 1 88 ? 6.021 1.477 -6.054 1.00 92.94 88 LEU A O 1
ATOM 719 N N . CYS A 1 89 ? 6.902 3.493 -6.529 1.00 90.94 89 CYS A N 1
ATOM 720 C CA . CYS A 1 89 ? 5.703 4.028 -7.173 1.00 90.94 89 CYS A CA 1
ATOM 721 C C . CYS A 1 89 ? 5.422 3.323 -8.506 1.00 90.94 89 CYS A C 1
ATOM 723 O O . CYS A 1 89 ? 4.303 2.859 -8.709 1.00 90.94 89 CYS A O 1
ATOM 725 N N . ASP A 1 90 ? 6.435 3.147 -9.357 1.00 91.62 90 ASP A N 1
ATOM 726 C CA . ASP A 1 90 ? 6.297 2.454 -10.643 1.00 91.62 90 ASP A CA 1
ATOM 727 C C . ASP A 1 90 ? 5.860 0.991 -10.447 1.00 91.62 90 ASP A C 1
ATOM 729 O O . ASP A 1 90 ? 4.975 0.479 -11.137 1.00 91.62 90 ASP A O 1
ATOM 733 N N . GLU A 1 91 ? 6.441 0.307 -9.457 1.00 92.19 91 GLU A N 1
ATOM 734 C CA . GLU A 1 91 ? 6.053 -1.053 -9.084 1.00 92.19 91 GLU A CA 1
ATOM 735 C C . GLU A 1 91 ? 4.628 -1.123 -8.509 1.00 92.19 91 GLU A C 1
ATOM 737 O O . GLU A 1 91 ? 3.879 -2.063 -8.803 1.00 92.19 91 GLU A O 1
ATOM 742 N N . LEU A 1 92 ? 4.220 -0.130 -7.710 1.00 89.88 92 LEU A N 1
ATOM 743 C CA . LEU A 1 92 ? 2.849 -0.023 -7.212 1.00 89.88 92 LEU A CA 1
ATOM 744 C C . LEU A 1 92 ? 1.863 0.158 -8.368 1.00 89.88 92 LEU A C 1
ATOM 746 O O . LEU A 1 92 ? 0.827 -0.512 -8.392 1.00 89.88 92 LEU A O 1
ATOM 750 N N . ASP A 1 93 ? 2.196 1.003 -9.338 1.00 88.31 93 ASP A N 1
ATOM 751 C CA . ASP A 1 93 ? 1.383 1.235 -10.525 1.00 88.31 93 ASP A CA 1
ATOM 752 C C . ASP A 1 93 ? 1.295 -0.019 -11.398 1.00 88.31 93 ASP A C 1
ATOM 754 O O . ASP A 1 93 ? 0.206 -0.377 -11.853 1.00 88.31 93 ASP A O 1
ATOM 758 N N . ALA A 1 94 ? 2.385 -0.770 -11.573 1.00 87.75 94 ALA A N 1
ATOM 759 C CA . ALA A 1 94 ? 2.368 -2.060 -12.268 1.00 87.75 94 ALA A CA 1
ATOM 760 C C . ALA A 1 94 ? 1.432 -3.074 -11.579 1.00 87.75 94 ALA A C 1
ATOM 762 O O . ALA A 1 94 ? 0.606 -3.726 -12.228 1.00 87.75 94 ALA A O 1
ATOM 763 N N . PHE A 1 95 ? 1.498 -3.157 -10.247 1.00 88.81 95 PHE A N 1
ATOM 764 C CA . PHE A 1 95 ? 0.617 -4.003 -9.443 1.00 88.81 95 PHE A CA 1
ATOM 765 C C . PHE A 1 95 ? -0.861 -3.580 -9.542 1.00 88.81 95 PHE A C 1
ATOM 767 O O . PHE A 1 95 ? -1.742 -4.431 -9.721 1.00 88.81 95 PHE A O 1
ATOM 774 N N . LYS A 1 96 ? -1.153 -2.276 -9.452 1.00 86.31 96 LYS A N 1
ATOM 775 C CA . LYS A 1 96 ? -2.520 -1.722 -9.466 1.00 86.31 96 LYS A CA 1
ATOM 776 C C . LYS A 1 96 ? -3.157 -1.724 -10.851 1.00 86.31 96 LYS A C 1
ATOM 778 O O . LYS A 1 96 ? -4.334 -2.051 -10.972 1.00 86.31 96 LYS A O 1
ATOM 783 N N . SER A 1 97 ? -2.381 -1.433 -11.893 1.00 83.88 97 SER A N 1
ATOM 784 C CA . SER A 1 97 ? -2.820 -1.492 -13.296 1.00 83.88 97 SER A CA 1
ATOM 785 C C . SER A 1 97 ? -3.109 -2.914 -13.774 1.00 83.88 97 SER A C 1
ATOM 787 O O . SER A 1 97 ? -3.669 -3.094 -14.854 1.00 83.88 97 SER A O 1
ATOM 789 N N . MET A 1 98 ? -2.764 -3.928 -12.970 1.00 75.56 98 MET A N 1
ATOM 790 C CA . MET A 1 98 ? -2.897 -5.337 -13.325 1.00 75.56 98 MET A CA 1
ATOM 791 C C . MET A 1 98 ? -2.205 -5.646 -14.652 1.00 75.56 98 MET A C 1
ATOM 793 O O . MET A 1 98 ? -2.767 -6.349 -15.483 1.00 75.56 98 MET A O 1
ATOM 797 N N . SER A 1 99 ? -1.011 -5.109 -14.869 1.00 76.75 99 SER A N 1
ATOM 798 C CA . SER A 1 99 ? -0.246 -5.347 -16.090 1.00 76.75 99 SER A CA 1
ATOM 799 C C . SER A 1 99 ? 0.666 -6.577 -15.957 1.00 76.75 99 SER A C 1
ATOM 801 O O . SER A 1 99 ? 0.870 -7.122 -14.868 1.00 76.75 99 SER A O 1
ATOM 803 N N . GLY A 1 100 ? 1.175 -7.074 -17.088 1.00 80.88 100 GLY A N 1
ATOM 804 C CA . GLY A 1 100 ? 2.149 -8.168 -17.121 1.00 80.88 100 GLY A CA 1
ATOM 805 C C . GLY A 1 100 ? 1.672 -9.453 -16.431 1.00 80.88 100 GLY A C 1
ATOM 806 O O . GLY A 1 100 ? 0.601 -9.988 -16.729 1.00 80.88 100 GLY A O 1
ATOM 807 N N . GLU A 1 101 ? 2.478 -9.968 -15.501 1.00 82.44 101 GLU A N 1
ATOM 808 C CA . GLU A 1 101 ? 2.223 -11.239 -14.808 1.00 82.44 101 GLU A CA 1
ATOM 809 C C . GLU A 1 101 ? 0.966 -11.219 -13.931 1.00 82.44 101 GLU A C 1
ATOM 811 O O . GLU A 1 101 ? 0.351 -12.266 -13.705 1.00 82.44 101 GLU 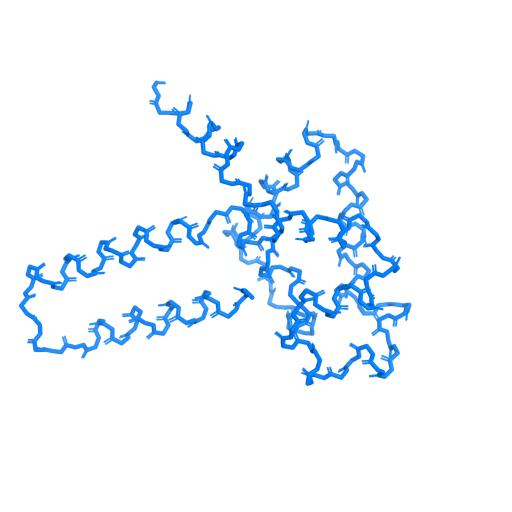A O 1
ATOM 816 N N . PHE A 1 102 ? 0.515 -10.036 -13.506 1.00 84.31 102 PHE A N 1
ATOM 817 C CA . PHE A 1 102 ? -0.675 -9.893 -12.675 1.00 84.31 102 PHE A CA 1
ATOM 818 C C . PHE A 1 102 ? -1.981 -10.206 -13.421 1.00 84.31 102 PHE A C 1
ATOM 820 O O . PHE A 1 102 ? -3.010 -10.408 -12.767 1.00 84.31 102 PHE A O 1
ATOM 827 N N . LEU A 1 103 ? -1.964 -10.309 -14.758 1.00 84.06 103 LEU A N 1
ATOM 828 C CA . LEU A 1 103 ? -3.110 -10.744 -15.572 1.00 84.06 103 LEU A CA 1
ATOM 829 C C . LEU A 1 103 ? -3.367 -12.252 -15.511 1.00 84.06 103 LEU A C 1
ATOM 831 O O . LEU A 1 103 ? -4.465 -12.694 -15.860 1.00 84.06 103 LEU A O 1
ATOM 835 N N . ARG A 1 104 ? -2.381 -13.048 -15.079 1.00 88.00 104 ARG A N 1
ATOM 836 C CA . ARG A 1 104 ? -2.480 -14.511 -15.099 1.00 88.00 104 ARG A CA 1
ATOM 837 C C . ARG A 1 104 ? -3.679 -14.983 -14.254 1.00 88.00 104 ARG A C 1
ATOM 839 O O . ARG A 1 104 ? -3.827 -14.526 -13.119 1.00 88.00 104 ARG A O 1
ATOM 846 N N . PRO A 1 105 ? -4.504 -15.933 -14.744 1.00 87.88 105 PRO A N 1
ATOM 847 C CA . PRO A 1 105 ? -5.713 -16.376 -14.040 1.00 87.88 105 PRO A CA 1
ATOM 848 C C . PRO A 1 105 ? -5.473 -16.814 -12.590 1.00 87.88 105 PRO A C 1
ATOM 850 O O . PRO A 1 105 ? -6.235 -16.440 -11.704 1.00 87.88 105 PRO A O 1
ATOM 853 N N . LEU A 1 106 ? -4.373 -17.528 -12.331 1.00 87.44 106 LEU A N 1
ATOM 854 C CA . LEU A 1 106 ? -4.008 -17.998 -10.990 1.00 87.44 106 LEU A CA 1
ATOM 855 C C . LEU A 1 106 ? -3.719 -16.845 -10.011 1.00 87.44 106 LEU A C 1
ATOM 857 O O . LEU A 1 106 ? -4.099 -16.902 -8.846 1.00 87.44 106 LEU A O 1
ATOM 861 N N . VAL A 1 107 ? -3.095 -15.770 -10.497 1.00 86.62 107 VAL A N 1
ATOM 862 C CA . VAL A 1 107 ? -2.767 -14.571 -9.707 1.00 86.62 107 VAL A CA 1
ATOM 863 C C . VAL A 1 107 ? -4.038 -13.793 -9.337 1.00 86.62 107 VAL A C 1
ATOM 865 O O . VAL A 1 107 ? -4.086 -13.103 -8.316 1.00 86.62 107 VAL A O 1
ATOM 868 N N . ARG A 1 108 ? -5.090 -13.933 -10.154 1.00 86.19 108 ARG A N 1
ATOM 869 C CA . ARG A 1 108 ? -6.400 -13.284 -9.999 1.00 86.19 108 ARG A CA 1
ATOM 870 C C . ARG A 1 108 ? -7.390 -14.070 -9.140 1.00 86.19 108 ARG A C 1
ATOM 872 O O . ARG A 1 108 ? -8.496 -13.592 -8.893 1.00 86.19 108 ARG A O 1
ATOM 879 N N . GLU A 1 109 ? -7.016 -15.254 -8.667 1.00 88.44 109 GLU A N 1
ATOM 880 C CA . GLU A 1 109 ? -7.905 -16.094 -7.875 1.00 88.44 109 GLU A CA 1
ATOM 881 C C . GLU A 1 109 ? -8.183 -15.457 -6.499 1.00 88.44 109 GLU A C 1
ATOM 883 O O . GLU A 1 109 ? -7.318 -15.403 -5.621 1.00 88.44 109 GLU A O 1
ATOM 888 N N . LYS A 1 110 ? -9.413 -14.962 -6.294 1.00 83.81 110 LYS A N 1
ATOM 889 C CA . LYS A 1 110 ? -9.797 -14.202 -5.087 1.00 83.81 110 LYS A CA 1
ATOM 890 C C . LYS A 1 110 ? -9.613 -14.989 -3.786 1.00 83.81 110 LYS A C 1
ATOM 892 O O . LYS A 1 110 ? -9.225 -14.402 -2.779 1.00 83.81 110 LYS A O 1
ATOM 897 N N . SER A 1 111 ? -9.816 -16.308 -3.819 1.00 85.81 111 SER A N 1
ATOM 898 C CA . SER A 1 111 ? -9.600 -17.220 -2.683 1.00 85.81 111 SER A CA 1
ATOM 899 C C . SER A 1 111 ? -8.181 -17.103 -2.102 1.00 85.81 111 SER A C 1
ATOM 901 O O . SER A 1 111 ? -7.995 -17.166 -0.887 1.00 85.81 111 SER A O 1
ATOM 903 N N . ARG A 1 112 ? -7.178 -16.851 -2.953 1.00 84.75 112 ARG A N 1
ATOM 904 C CA . ARG A 1 112 ? -5.762 -16.727 -2.572 1.00 84.75 112 ARG A CA 1
ATOM 905 C C . ARG A 1 112 ? -5.411 -15.342 -2.045 1.00 84.75 112 ARG A C 1
ATOM 907 O O . ARG A 1 112 ? -4.515 -15.207 -1.216 1.00 84.75 112 ARG A O 1
ATOM 914 N N . MET A 1 113 ? -6.131 -14.315 -2.490 1.00 84.88 113 MET A N 1
ATOM 915 C CA . MET A 1 113 ? -5.863 -12.918 -2.137 1.00 84.88 113 MET A CA 1
ATOM 916 C C . MET A 1 113 ? -6.171 -12.585 -0.668 1.00 84.88 113 MET A C 1
ATOM 918 O O . MET A 1 113 ? -5.688 -11.571 -0.159 1.00 84.88 113 MET A O 1
ATOM 922 N N . HIS A 1 114 ? -6.949 -13.425 0.028 1.00 79.31 114 HIS A N 1
ATOM 923 C CA . HIS A 1 114 ? -7.201 -13.289 1.468 1.00 79.31 114 HIS A CA 1
ATOM 924 C C . HIS A 1 114 ? -5.923 -13.444 2.304 1.00 79.31 114 HIS A C 1
ATOM 926 O O . HIS A 1 114 ? -5.778 -12.793 3.340 1.00 79.31 114 HIS A O 1
ATOM 932 N N . TYR A 1 115 ? -4.966 -14.246 1.833 1.00 82.62 115 TYR A N 1
ATOM 933 C CA . TYR A 1 115 ? -3.684 -14.472 2.495 1.00 82.62 115 TYR A CA 1
ATOM 934 C C . TYR A 1 115 ? -2.598 -13.599 1.864 1.00 82.62 115 TYR A C 1
ATOM 936 O O . TYR A 1 115 ? -1.732 -14.099 1.153 1.00 82.62 115 TYR A O 1
ATOM 944 N N . ALA A 1 116 ? -2.646 -12.288 2.128 1.00 83.31 116 ALA A N 1
ATOM 945 C CA . ALA A 1 116 ? -1.792 -11.298 1.463 1.00 83.31 116 ALA A CA 1
ATOM 946 C C . ALA A 1 116 ? -0.296 -11.663 1.454 1.00 83.31 116 ALA A C 1
ATOM 948 O O . ALA A 1 116 ? 0.308 -11.616 0.393 1.00 83.31 116 ALA A O 1
ATOM 949 N N . ILE A 1 117 ? 0.281 -12.078 2.590 1.00 84.94 117 ILE A N 1
ATOM 950 C CA . ILE A 1 117 ? 1.705 -12.460 2.676 1.00 84.94 117 ILE A CA 1
ATOM 951 C C . ILE A 1 117 ? 2.016 -13.609 1.710 1.00 84.94 117 ILE A C 1
ATOM 953 O O . ILE A 1 117 ? 2.864 -13.460 0.841 1.00 84.94 117 ILE A O 1
ATOM 957 N N . ARG A 1 118 ? 1.267 -14.718 1.800 1.00 87.06 118 ARG A N 1
ATOM 958 C CA . ARG A 1 118 ? 1.461 -15.890 0.928 1.00 87.06 118 ARG A CA 1
ATOM 959 C C . ARG A 1 118 ? 1.251 -15.555 -0.543 1.00 87.06 118 ARG A C 1
ATOM 961 O O . ARG A 1 118 ? 1.950 -16.077 -1.403 1.00 87.06 118 ARG A O 1
ATOM 968 N N . TRP A 1 119 ? 0.278 -14.695 -0.838 1.00 91.19 119 TRP A N 1
ATOM 969 C CA . TRP A 1 119 ? 0.038 -14.227 -2.198 1.00 91.19 119 TRP A CA 1
ATOM 970 C C . TRP A 1 119 ? 1.248 -13.448 -2.721 1.00 91.19 119 TRP A C 1
ATOM 972 O O . TRP A 1 119 ? 1.707 -13.703 -3.829 1.00 91.19 119 TRP A O 1
ATOM 982 N N . TRP A 1 120 ? 1.803 -12.547 -1.908 1.00 90.56 120 TRP A N 1
ATOM 983 C CA . TRP A 1 120 ? 2.982 -11.766 -2.262 1.00 90.56 120 TRP A CA 1
ATOM 984 C C . TRP A 1 120 ? 4.232 -12.632 -2.408 1.00 90.56 120 TRP A C 1
ATOM 986 O O . TRP A 1 120 ? 4.966 -12.440 -3.369 1.00 90.56 120 TRP A O 1
ATOM 996 N N . GLU A 1 121 ? 4.455 -13.620 -1.541 1.00 89.69 121 GLU A N 1
ATOM 997 C CA . GLU A 1 121 ? 5.548 -14.597 -1.682 1.00 89.69 121 GLU A CA 1
ATOM 998 C C . GLU A 1 121 ? 5.471 -15.369 -3.008 1.00 89.69 121 GLU A C 1
ATOM 1000 O O . GLU A 1 121 ? 6.495 -15.613 -3.639 1.00 89.69 121 GLU A O 1
ATO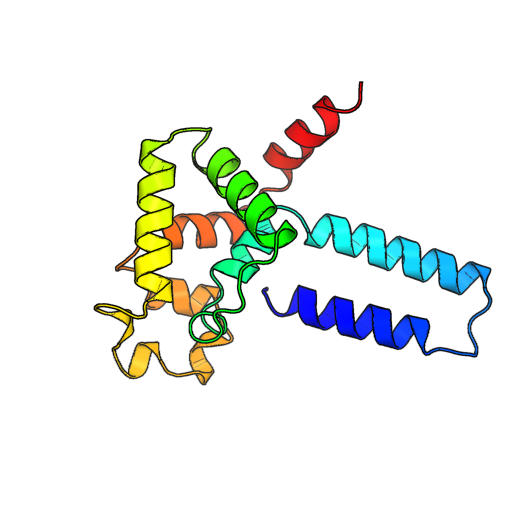M 1005 N N . GLN A 1 122 ? 4.263 -15.732 -3.451 1.00 90.38 122 GLN A N 1
ATOM 1006 C CA . GLN A 1 122 ? 4.055 -16.550 -4.651 1.00 90.38 122 GLN A CA 1
ATOM 1007 C C . GLN A 1 122 ? 4.005 -15.749 -5.955 1.00 90.38 122 GLN A C 1
ATOM 1009 O O . GLN A 1 122 ? 4.421 -16.256 -6.994 1.00 90.38 122 GLN A O 1
ATOM 1014 N N . PHE A 1 123 ? 3.463 -14.530 -5.926 1.00 90.44 123 PHE A N 1
ATOM 1015 C CA . PHE A 1 123 ? 3.102 -13.781 -7.136 1.00 90.44 123 PHE A CA 1
ATOM 1016 C C . PHE A 1 123 ? 3.711 -12.375 -7.206 1.00 90.44 123 PHE A C 1
ATOM 1018 O O . PHE A 1 123 ? 3.465 -11.654 -8.167 1.00 90.44 123 PHE A O 1
ATOM 1025 N N . GLY A 1 124 ? 4.501 -11.970 -6.207 1.00 89.38 124 GLY A N 1
ATOM 1026 C CA . GLY A 1 124 ? 5.124 -10.645 -6.129 1.00 89.38 124 GLY A CA 1
ATOM 1027 C C . GLY A 1 124 ? 6.440 -10.483 -6.890 1.00 89.38 124 GLY A C 1
ATOM 1028 O O . GLY A 1 124 ? 7.002 -9.396 -6.871 1.00 89.38 124 GLY A O 1
ATOM 1029 N N . LEU A 1 125 ? 6.943 -11.533 -7.545 1.00 88.12 125 LEU A N 1
ATOM 1030 C CA . LEU A 1 125 ? 8.293 -11.562 -8.127 1.00 88.12 125 LEU A CA 1
ATOM 1031 C C . LEU A 1 125 ? 8.532 -10.493 -9.207 1.00 88.12 125 LEU A C 1
ATOM 1033 O O . LEU A 1 125 ? 9.661 -10.041 -9.369 1.00 88.12 125 LEU A O 1
ATOM 1037 N N . GLY A 1 126 ? 7.483 -10.069 -9.917 1.00 86.50 126 GLY A N 1
ATOM 1038 C CA . GLY A 1 126 ? 7.560 -9.001 -10.919 1.00 86.50 126 GLY A CA 1
ATOM 1039 C C . GLY A 1 126 ? 7.701 -7.585 -10.346 1.00 86.50 126 GLY A C 1
ATOM 1040 O O . GLY A 1 126 ? 7.929 -6.656 -11.113 1.00 86.50 126 GLY A O 1
ATOM 1041 N N . VAL A 1 127 ? 7.559 -7.411 -9.027 1.00 92.12 127 VAL A N 1
ATOM 1042 C CA .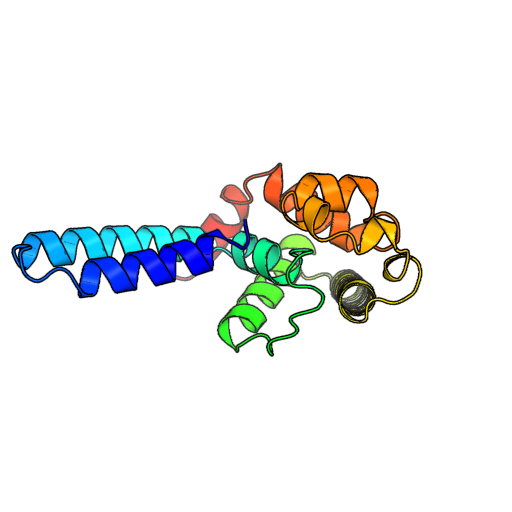 VAL A 1 127 ? 7.700 -6.129 -8.309 1.00 92.12 127 VAL A CA 1
ATOM 1043 C C . VAL A 1 127 ? 8.468 -6.349 -6.990 1.00 92.12 127 VAL A C 1
ATOM 1045 O O . VAL A 1 127 ? 7.908 -6.310 -5.888 1.00 92.12 127 VAL A O 1
ATOM 1048 N N . PRO A 1 128 ? 9.763 -6.694 -7.079 1.00 91.75 128 PRO A N 1
ATOM 1049 C CA . PRO A 1 128 ? 10.526 -7.199 -5.940 1.00 91.75 128 PRO A CA 1
ATOM 1050 C C . PRO A 1 128 ? 10.732 -6.161 -4.826 1.00 91.75 128 PRO A C 1
ATOM 1052 O O . PRO A 1 128 ? 10.817 -6.538 -3.653 1.00 91.75 128 PRO A O 1
ATOM 1055 N N . ASN A 1 129 ? 10.787 -4.862 -5.137 1.00 92.44 129 ASN A N 1
ATOM 1056 C CA . ASN A 1 129 ? 10.977 -3.828 -4.117 1.00 92.44 129 ASN A CA 1
ATOM 1057 C C . ASN A 1 129 ? 9.703 -3.637 -3.287 1.00 92.44 129 ASN A C 1
ATOM 1059 O O . ASN A 1 129 ? 9.767 -3.559 -2.058 1.00 92.44 129 ASN A O 1
ATOM 1063 N N . LEU A 1 130 ? 8.547 -3.637 -3.946 1.00 90.25 130 LEU A N 1
ATOM 1064 C CA . LEU A 1 130 ? 7.229 -3.551 -3.335 1.00 90.25 130 LEU A CA 1
ATOM 1065 C C . LEU A 1 130 ? 6.921 -4.807 -2.510 1.00 90.25 130 LEU A C 1
ATOM 1067 O O . LEU A 1 130 ? 6.421 -4.706 -1.386 1.00 90.25 130 LEU A O 1
ATOM 1071 N N . GLN A 1 131 ? 7.291 -5.987 -3.024 1.00 90.88 131 GLN A N 1
ATOM 1072 C CA . GLN A 1 131 ? 7.228 -7.250 -2.286 1.00 90.88 131 GLN A CA 1
ATOM 1073 C C . GLN A 1 131 ? 8.092 -7.187 -1.017 1.00 90.88 131 GLN A C 1
ATOM 1075 O O . GLN A 1 131 ? 7.613 -7.520 0.068 1.00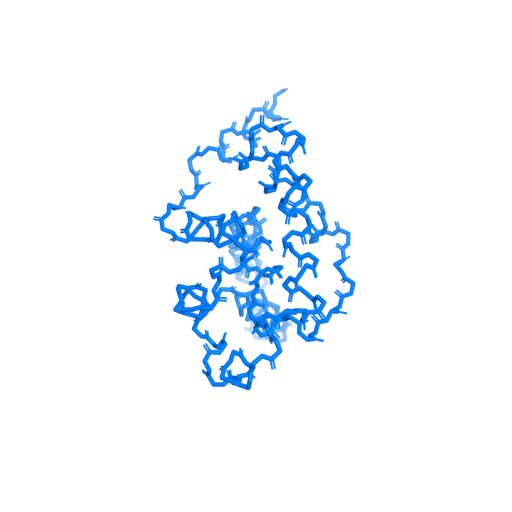 90.88 131 GLN A O 1
AT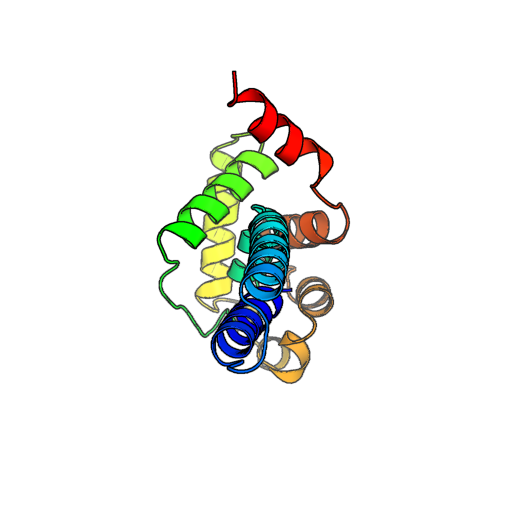OM 1080 N N . SER A 1 132 ? 9.341 -6.720 -1.122 1.00 88.81 132 SER A N 1
ATOM 1081 C CA . SER A 1 132 ? 10.238 -6.563 0.028 1.00 88.81 132 SER A CA 1
ATOM 1082 C C . SER A 1 132 ? 9.684 -5.579 1.057 1.00 88.81 132 SER A C 1
ATOM 1084 O O . SER A 1 132 ? 9.693 -5.881 2.249 1.00 88.81 132 SER A O 1
ATOM 1086 N N . LEU A 1 133 ? 9.149 -4.435 0.620 1.00 86.31 133 LEU A N 1
ATOM 1087 C CA . LEU A 1 133 ? 8.530 -3.451 1.508 1.00 86.31 133 LEU A CA 1
ATOM 1088 C C . LEU A 1 133 ? 7.396 -4.080 2.319 1.00 86.31 133 LEU A C 1
ATOM 1090 O O . LEU A 1 133 ? 7.344 -3.896 3.538 1.00 86.31 133 LEU A O 1
ATOM 1094 N N . LEU A 1 134 ? 6.528 -4.873 1.681 1.00 81.12 134 LEU A N 1
ATOM 1095 C CA . LEU A 1 134 ? 5.479 -5.608 2.383 1.00 81.12 134 LEU A CA 1
ATOM 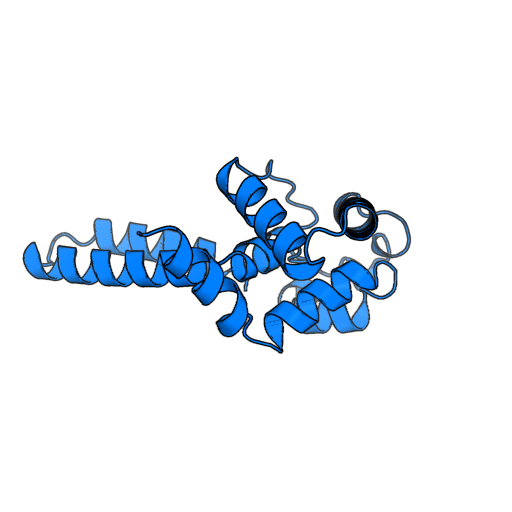1096 C C . LEU A 1 134 ? 6.077 -6.612 3.370 1.00 81.12 134 LEU A C 1
ATOM 1098 O O . LEU A 1 134 ? 5.770 -6.569 4.555 1.00 81.12 134 LEU A O 1
ATOM 1102 N N . LEU A 1 135 ? 6.931 -7.521 2.912 1.00 80.06 135 LEU A N 1
ATOM 1103 C CA . LEU A 1 135 ? 7.444 -8.592 3.763 1.00 80.06 135 LEU A CA 1
ATOM 1104 C C . LEU A 1 135 ? 8.220 -8.027 4.958 1.00 80.06 135 LEU A C 1
ATOM 1106 O O . LEU A 1 135 ? 7.996 -8.456 6.086 1.00 80.06 135 LEU A O 1
ATOM 1110 N N . VAL A 1 136 ? 9.041 -6.995 4.759 1.00 73.50 136 VAL A N 1
ATOM 1111 C CA . VAL A 1 136 ? 9.713 -6.283 5.853 1.00 73.50 136 VAL A CA 1
ATOM 1112 C C . VAL A 1 136 ? 8.699 -5.663 6.808 1.00 73.50 136 VAL A C 1
ATOM 1114 O O . VAL A 1 136 ? 8.853 -5.834 8.012 1.00 73.50 136 VAL A O 1
ATOM 1117 N N . SER A 1 137 ? 7.650 -5.015 6.299 1.00 68.38 137 SER A N 1
ATOM 1118 C CA . SER A 1 137 ? 6.593 -4.406 7.119 1.00 68.38 137 SER A CA 1
ATOM 1119 C C . SER A 1 137 ? 5.828 -5.424 7.978 1.00 68.38 137 SER A C 1
ATOM 1121 O O . SER A 1 137 ? 5.343 -5.087 9.055 1.00 68.38 137 SER A O 1
ATOM 1123 N N . PHE A 1 138 ? 5.717 -6.674 7.523 1.00 63.09 138 PHE A N 1
ATOM 1124 C CA . PHE A 1 138 ? 5.008 -7.738 8.239 1.00 63.09 138 PHE A CA 1
ATOM 1125 C C . PHE A 1 138 ? 5.919 -8.581 9.148 1.00 63.09 138 PHE A C 1
ATOM 1127 O O . PHE A 1 138 ? 5.473 -9.018 10.208 1.00 63.09 138 PHE A O 1
ATOM 1134 N N . HIS A 1 139 ? 7.178 -8.815 8.760 1.00 59.78 139 HIS A N 1
ATOM 1135 C CA . HIS A 1 139 ? 8.141 -9.623 9.522 1.00 59.78 139 HIS A CA 1
ATOM 1136 C C . HIS A 1 139 ? 8.916 -8.816 10.559 1.00 59.78 139 HIS A C 1
ATOM 1138 O O . HIS A 1 139 ? 9.222 -9.319 11.640 1.00 59.78 139 HIS A O 1
ATOM 1144 N N . LYS A 1 140 ? 9.241 -7.562 10.250 1.00 51.06 140 LYS A N 1
ATOM 1145 C CA . LYS A 1 140 ? 9.767 -6.616 11.222 1.00 51.06 140 LYS A CA 1
ATOM 1146 C C . LYS A 1 140 ? 8.605 -5.721 11.592 1.00 51.06 140 LYS A C 1
ATOM 1148 O O . LYS A 1 140 ? 8.171 -4.908 10.785 1.00 51.06 140 LYS A O 1
ATOM 1153 N N . GLY A 1 141 ? 8.124 -5.818 12.826 1.00 49.09 141 GLY A N 1
ATOM 1154 C CA . GLY A 1 141 ? 7.386 -4.698 13.387 1.00 49.09 141 GLY A CA 1
ATOM 1155 C C . GLY A 1 141 ? 8.276 -3.459 13.267 1.00 49.09 141 GLY A C 1
ATOM 1156 O O . GLY A 1 141 ? 9.177 -3.278 14.086 1.00 49.09 141 GLY A O 1
ATOM 1157 N N . LEU A 1 142 ? 8.040 -2.593 12.272 1.00 46.25 142 LEU A N 1
ATOM 1158 C CA . LEU A 1 142 ? 8.642 -1.253 12.151 1.00 46.25 142 LEU A CA 1
ATOM 1159 C C . LEU A 1 142 ? 8.130 -0.324 13.277 1.00 46.25 142 LEU A C 1
ATOM 1161 O O . LEU A 1 142 ? 7.979 0.879 13.099 1.00 46.25 142 LEU A O 1
ATOM 1165 N N . VAL A 1 143 ? 7.872 -0.882 14.459 1.00 45.81 143 VAL A N 1
ATOM 1166 C CA . VAL A 1 143 ? 7.473 -0.194 15.683 1.00 45.81 143 VAL A CA 1
ATOM 1167 C C . VAL A 1 143 ? 8.654 0.604 16.245 1.00 45.81 143 VAL A C 1
ATOM 1169 O O . VAL A 1 143 ? 8.452 1.618 16.893 1.00 45.81 143 VAL A O 1
ATOM 1172 N N . LEU A 1 144 ? 9.905 0.221 15.965 1.00 37.34 144 LEU A N 1
ATOM 1173 C CA . LEU A 1 144 ? 11.066 0.859 16.600 1.00 37.34 144 LEU A CA 1
ATOM 1174 C C . LEU A 1 144 ? 11.620 2.112 15.884 1.00 37.34 144 LEU A C 1
ATOM 1176 O O . LEU A 1 144 ? 11.993 3.050 16.592 1.00 37.34 144 LEU A O 1
ATOM 1180 N N . PRO A 1 145 ? 11.671 2.209 14.538 1.00 41.25 145 PRO A N 1
ATOM 1181 C CA . PRO A 1 145 ? 12.182 3.422 13.884 1.00 41.25 145 PRO A CA 1
ATOM 1182 C C . PRO A 1 145 ? 11.136 4.542 13.742 1.00 41.25 145 PRO A C 1
ATOM 1184 O O . PRO A 1 145 ? 11.489 5.715 13.844 1.00 41.25 145 PRO A O 1
ATOM 1187 N N . LEU A 1 146 ? 9.853 4.205 13.548 1.00 37.19 146 LEU A N 1
ATOM 1188 C CA . LEU A 1 146 ? 8.783 5.192 13.330 1.00 37.19 146 LEU A CA 1
ATOM 1189 C C . LEU A 1 146 ? 8.344 5.890 14.628 1.00 37.19 146 LEU A C 1
ATOM 1191 O O . LEU A 1 146 ? 8.145 7.103 14.632 1.00 37.19 146 LEU A O 1
ATOM 1195 N N . VAL A 1 147 ? 8.301 5.169 15.756 1.00 40.69 147 VAL A N 1
ATOM 1196 C CA . VAL A 1 147 ? 7.981 5.751 17.076 1.00 40.69 147 VAL A CA 1
ATOM 1197 C C . VAL A 1 147 ? 9.021 6.798 17.498 1.00 40.69 147 VAL A C 1
ATOM 1199 O O . VAL A 1 147 ? 8.666 7.822 18.080 1.00 40.69 147 VAL A O 1
ATOM 1202 N N . LYS A 1 148 ? 10.298 6.613 17.131 1.00 38.25 148 LYS A N 1
ATOM 1203 C CA . LYS A 1 148 ? 11.355 7.597 17.423 1.00 38.25 148 LYS A CA 1
ATOM 1204 C C . LYS A 1 148 ? 11.203 8.911 16.649 1.00 38.25 148 LYS A C 1
ATOM 1206 O O . LYS A 1 148 ? 11.579 9.950 17.178 1.00 38.25 148 LYS A O 1
ATOM 1211 N N . LYS A 1 149 ? 10.654 8.892 15.428 1.00 40.47 149 LYS A N 1
ATOM 1212 C CA . LYS A 1 149 ? 10.480 10.109 14.608 1.00 40.47 149 LYS A CA 1
ATOM 1213 C C . LYS A 1 149 ? 9.255 10.926 15.053 1.00 40.47 149 LYS A C 1
ATOM 1215 O O . LYS A 1 149 ? 9.284 12.149 14.959 1.00 40.47 149 LYS A O 1
ATOM 1220 N N . ILE A 1 150 ? 8.222 10.270 15.594 1.00 41.25 150 ILE A N 1
ATOM 1221 C CA . ILE A 1 150 ? 7.006 10.927 16.109 1.00 41.25 150 ILE A CA 1
ATOM 1222 C C . ILE A 1 150 ? 7.249 11.550 17.494 1.00 41.25 150 ILE A C 1
ATOM 1224 O O . ILE A 1 150 ? 6.856 12.690 17.716 1.00 41.25 150 ILE A O 1
ATOM 1228 N N . GLY A 1 151 ? 7.986 10.880 18.389 1.00 34.81 151 GLY A N 1
ATOM 1229 C CA . GLY A 1 151 ? 8.329 11.435 19.710 1.00 34.81 151 GLY A CA 1
ATOM 1230 C C . GLY A 1 151 ? 9.324 12.607 19.690 1.00 34.81 151 GLY A C 1
ATOM 1231 O O . GLY A 1 151 ? 9.484 13.289 20.694 1.00 34.81 151 GLY A O 1
ATOM 1232 N N . ALA A 1 152 ? 9.991 12.858 18.559 1.00 35.12 152 ALA A N 1
ATOM 1233 C CA . ALA A 1 152 ? 10.948 13.957 18.405 1.00 35.12 152 ALA A CA 1
ATOM 1234 C C . ALA A 1 152 ? 10.327 15.256 17.856 1.00 35.12 152 ALA A C 1
ATOM 1236 O O . ALA A 1 152 ? 11.002 16.279 17.830 1.00 35.12 152 ALA A O 1
ATOM 1237 N N . ARG A 1 153 ? 9.064 15.230 17.400 1.00 36.22 153 ARG A N 1
ATOM 1238 C CA . ARG A 1 153 ? 8.341 16.424 16.914 1.00 36.22 153 ARG A CA 1
ATOM 1239 C C . ARG A 1 153 ? 7.432 17.060 17.971 1.00 36.22 153 ARG A C 1
ATOM 1241 O O . ARG A 1 153 ? 6.766 18.045 17.680 1.00 36.22 153 ARG A O 1
ATOM 1248 N N . SER A 1 154 ? 7.412 16.511 19.183 1.00 37.03 154 SER A N 1
ATOM 1249 C CA . SER A 1 154 ? 6.687 17.043 20.336 1.00 37.03 154 SER A CA 1
ATOM 1250 C C . SER A 1 154 ? 7.663 17.575 21.387 1.00 37.03 154 SER A C 1
ATOM 1252 O O . SER A 1 154 ? 7.731 17.028 22.484 1.00 37.03 154 SER A O 1
ATOM 1254 N N . HIS A 1 155 ? 8.449 18.591 21.030 1.00 36.25 155 HIS A N 1
ATOM 1255 C CA . HIS A 1 155 ? 9.105 19.513 21.960 1.00 36.25 155 HIS A CA 1
ATOM 1256 C C . HIS A 1 155 ? 9.354 20.852 21.273 1.00 36.25 155 HIS A C 1
ATOM 1258 O O . HIS A 1 155 ? 9.785 20.831 20.098 1.00 36.25 155 HIS A O 1
#

Secondary structure (DSSP, 8-state):
-THHHHHHHHHHHHHHT-TTS-HHHHHHHHHHHHHHHHHHTSHHHHHHHHT-GGGSS------HHHHHHHHHHHHHHHTT-HHHHHHHHHHHHHHHTT-GGGGSTTTT-HHHHTSHHHHHHHH-TTSHHHHHHHHHHHHS-THHHHHHHHTTS--

Foldseek 3Di:
DLVVVVVLVVVLVVLVVDPPDDPVVSVVVVVVSVVVVVVCLQLLNLLCNLQQLLCLAVPDPCPPSSVVSPVVLLCQVVVNPVVLSVLLVVLSCCSSVCDDQSVDPVLVPVVCSVVRLVSLVVRVPVSVSSSCSNVCSVVDVPVPPRVVVVVVVPD

Sequence (155 aa):
MGLIYELIDKMIEKILALQSIDSQRLEEVKDLCIARWYMLHSPLHTAAFVIHPIRREKAPHMDTEVYHGWMDVLEGYTHGDVAKQCVLCDELDAFKSMSGEFLRPLVREKSRMHYAIRWWEQFGLGVPNLQSLLLVSFHKGLVLPLVKKIGARSH

Organism: Ceratopteris richardii (NCBI:txid49495)

pLDDT: mean 74.17, std 16.13, range [34.81, 95.44]